Protein AF-A0A930YTE6-F1 (afdb_monomer)

Structure (mmCIF, N/CA/C/O backbone):
data_AF-A0A930YTE6-F1
#
_entry.id   AF-A0A930YTE6-F1
#
loop_
_atom_site.group_PDB
_atom_site.id
_atom_site.type_symbol
_atom_site.label_atom_id
_atom_site.label_alt_id
_atom_site.label_comp_id
_atom_site.label_asym_id
_atom_site.label_entity_id
_atom_site.label_seq_id
_atom_site.p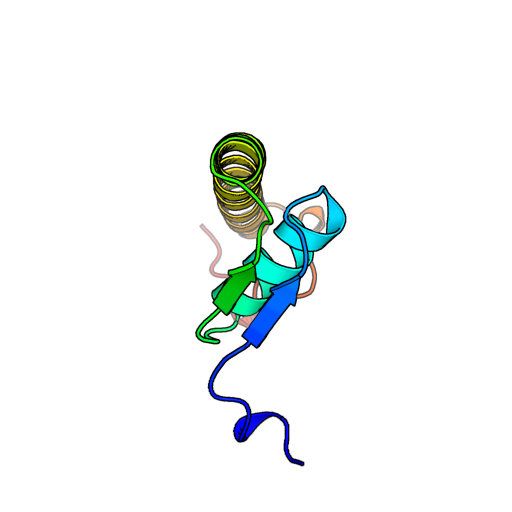dbx_PDB_ins_code
_atom_site.Cartn_x
_atom_site.Cartn_y
_atom_site.Cartn_z
_atom_site.occupancy
_atom_site.B_iso_or_equiv
_atom_site.auth_seq_id
_atom_site.auth_comp_id
_atom_site.auth_asym_i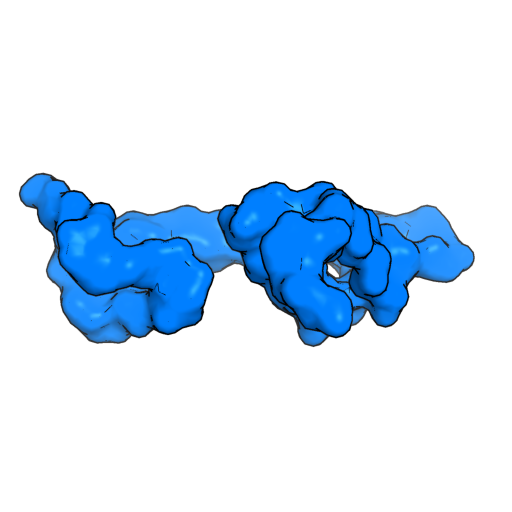d
_atom_site.auth_atom_id
_atom_site.pdbx_PDB_model_num
ATOM 1 N N . MET A 1 1 ? -19.660 -4.109 -17.088 1.00 70.56 1 MET A N 1
ATOM 2 C CA . MET A 1 1 ? -18.662 -4.992 -16.453 1.00 70.56 1 MET A CA 1
ATOM 3 C C . MET A 1 1 ? -18.891 -4.882 -14.969 1.00 70.56 1 MET A C 1
ATOM 5 O O . MET A 1 1 ? -18.955 -3.756 -14.488 1.00 70.56 1 MET A O 1
ATOM 9 N N . ASP A 1 2 ? -19.104 -5.997 -14.284 1.00 88.12 2 ASP A N 1
ATOM 10 C CA . ASP A 1 2 ? -19.254 -5.959 -12.833 1.00 88.12 2 ASP A C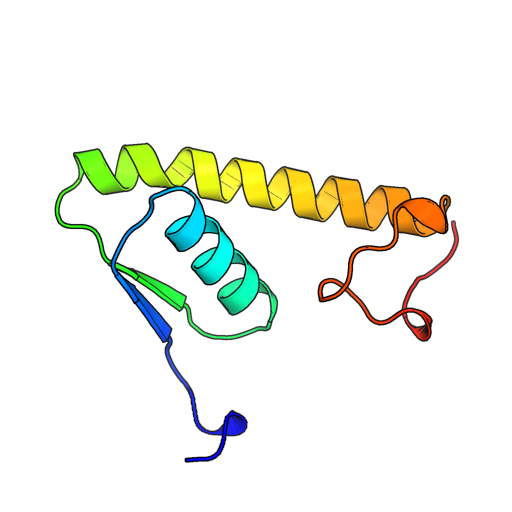A 1
ATOM 11 C C . ASP A 1 2 ? -17.872 -5.897 -12.168 1.00 88.12 2 ASP A C 1
ATOM 13 O O . ASP A 1 2 ? -16.923 -6.519 -12.654 1.00 88.12 2 ASP A O 1
ATOM 17 N N . ILE A 1 3 ? -17.738 -5.133 -11.081 1.00 83.56 3 ILE A N 1
ATOM 18 C CA . ILE A 1 3 ? -16.449 -4.965 -10.397 1.00 83.56 3 ILE A CA 1
ATOM 19 C C . ILE A 1 3 ? -15.912 -6.303 -9.864 1.00 83.56 3 ILE A C 1
ATOM 21 O O . ILE A 1 3 ? -14.705 -6.529 -9.901 1.00 83.56 3 ILE A O 1
ATOM 25 N N . SER A 1 4 ? -16.796 -7.238 -9.493 1.00 82.38 4 SER A N 1
ATOM 26 C CA . SER A 1 4 ? -16.428 -8.598 -9.068 1.00 82.38 4 SER A CA 1
ATOM 27 C C . SER A 1 4 ? -15.774 -9.432 -10.172 1.00 82.38 4 SER A C 1
ATOM 29 O O . SER A 1 4 ? -15.143 -10.450 -9.892 1.00 82.38 4 SER A O 1
ATOM 31 N N . GLN A 1 5 ? -15.885 -9.015 -11.437 1.00 91.12 5 GLN A N 1
ATOM 32 C CA . GLN A 1 5 ? -15.269 -9.711 -12.567 1.00 91.12 5 GLN A CA 1
ATOM 33 C C . GLN A 1 5 ? -13.828 -9.255 -12.831 1.00 91.12 5 GLN A C 1
ATOM 35 O O . GLN A 1 5 ? -13.141 -9.856 -13.664 1.00 91.12 5 GLN A O 1
ATOM 40 N N . VAL A 1 6 ? -13.347 -8.207 -12.153 1.00 93.25 6 VAL A N 1
ATOM 41 C CA . VAL A 1 6 ? -11.963 -7.739 -12.282 1.00 93.25 6 VAL A CA 1
ATOM 42 C C . VAL A 1 6 ? -11.0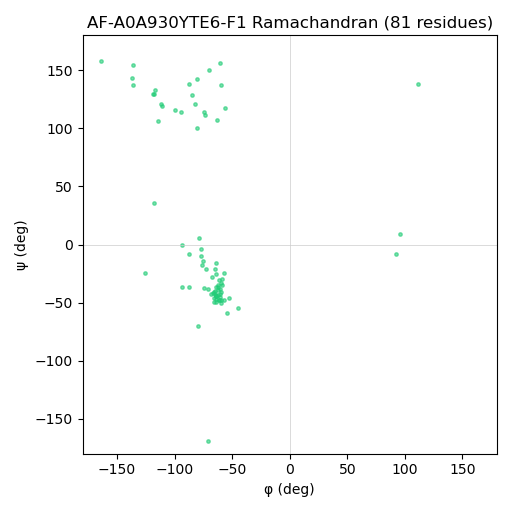32 -8.718 -11.572 1.00 93.25 6 VAL A C 1
ATOM 44 O O . VAL A 1 6 ? -11.030 -8.822 -10.352 1.00 93.25 6 VAL A O 1
ATOM 47 N N . LYS A 1 7 ? -10.212 -9.432 -12.352 1.00 89.44 7 LYS A N 1
ATOM 48 C CA . LYS A 1 7 ? -9.250 -10.417 -11.824 1.00 89.44 7 LYS A CA 1
ATOM 49 C C . LYS A 1 7 ? -7.858 -9.841 -11.581 1.00 89.44 7 LYS A C 1
ATOM 51 O O . LYS A 1 7 ? -7.192 -10.252 -10.641 1.00 89.44 7 LYS A O 1
ATOM 56 N N . LYS A 1 8 ? -7.413 -8.922 -12.445 1.00 95.94 8 LYS A N 1
ATOM 57 C CA . LYS A 1 8 ? -6.076 -8.320 -12.401 1.00 95.94 8 LYS A CA 1
ATOM 58 C C . LYS A 1 8 ? -6.161 -6.821 -12.623 1.00 95.94 8 LYS A C 1
ATOM 60 O O . LYS A 1 8 ? -6.867 -6.379 -13.530 1.00 95.94 8 LYS A O 1
ATOM 65 N N . VAL A 1 9 ? -5.404 -6.062 -11.841 1.00 97.56 9 VAL A N 1
ATOM 66 C CA . VAL A 1 9 ? -5.285 -4.610 -11.973 1.00 97.56 9 VAL A CA 1
ATOM 67 C C . VAL A 1 9 ? -3.837 -4.250 -12.267 1.00 97.56 9 VAL A C 1
ATOM 69 O O . VAL A 1 9 ? -2.919 -4.669 -11.566 1.00 97.56 9 VAL A O 1
ATOM 72 N N . VAL A 1 10 ? -3.626 -3.449 -13.309 1.00 98.06 10 VAL A N 1
ATOM 73 C CA . VAL A 1 10 ? -2.313 -2.885 -13.624 1.00 98.06 10 VAL A CA 1
ATOM 74 C C . VAL A 1 10 ? -2.361 -1.385 -13.387 1.00 98.06 10 VAL A C 1
ATOM 76 O O . VAL A 1 10 ? -3.152 -0.680 -14.010 1.00 98.06 10 VAL A O 1
ATOM 79 N N . VAL A 1 11 ? -1.496 -0.894 -12.504 1.00 98.19 11 VAL A N 1
ATOM 80 C CA . VAL A 1 11 ? -1.316 0.537 -12.256 1.00 98.19 11 VAL A CA 1
ATOM 81 C C . VAL A 1 11 ? -0.081 1.008 -13.014 1.00 98.19 11 VAL A C 1
ATOM 83 O O . VAL A 1 11 ? 1.037 0.574 -12.738 1.00 98.19 11 VAL A O 1
ATOM 86 N N . ALA A 1 12 ? -0.275 1.891 -13.993 1.00 97.44 12 ALA A N 1
ATOM 87 C CA . ALA A 1 12 ? 0.817 2.462 -14.771 1.00 97.44 12 ALA A CA 1
ATOM 88 C C . ALA A 1 12 ? 1.482 3.610 -13.993 1.00 97.44 12 ALA A C 1
ATOM 90 O O . ALA A 1 12 ? 0.985 4.735 -13.975 1.00 97.44 12 ALA A O 1
ATOM 91 N N . GLY A 1 13 ? 2.623 3.323 -13.363 1.00 96.94 13 GLY A N 1
ATOM 92 C CA . GLY A 1 13 ? 3.397 4.291 -12.587 1.00 96.94 13 GLY A CA 1
ATOM 93 C C . GLY A 1 13 ? 3.409 4.021 -11.078 1.00 96.94 13 GLY A C 1
ATOM 94 O O . GLY A 1 13 ? 2.394 3.731 -10.462 1.00 96.94 13 GLY A O 1
ATOM 95 N N . GLY A 1 14 ? 4.588 4.189 -10.473 1.00 96.38 14 GLY A N 1
ATOM 96 C CA . GLY A 1 14 ? 4.870 4.017 -9.036 1.00 96.38 14 GLY A CA 1
ATOM 97 C C . GLY A 1 14 ? 5.349 5.316 -8.375 1.00 96.38 14 GLY A C 1
ATOM 98 O O . GLY A 1 14 ? 6.271 5.326 -7.552 1.00 96.38 14 GLY A O 1
ATOM 99 N N . GLY A 1 15 ? 4.799 6.448 -8.828 1.00 95.75 15 GLY A N 1
ATOM 100 C CA . GLY A 1 15 ? 4.896 7.730 -8.124 1.00 95.75 15 GLY A CA 1
ATOM 101 C C . GLY A 1 15 ? 4.050 7.721 -6.847 1.00 95.75 15 GLY A C 1
ATOM 102 O O . GLY A 1 15 ? 3.551 6.676 -6.450 1.00 95.75 15 GLY A O 1
ATOM 103 N N . VAL A 1 16 ? 3.855 8.878 -6.213 1.00 95.81 16 VAL A N 1
ATOM 104 C CA . VAL A 1 16 ? 3.091 8.975 -4.951 1.00 95.81 16 VAL A CA 1
ATOM 105 C C . VAL A 1 16 ? 1.687 8.368 -5.090 1.00 95.81 16 VAL A C 1
ATOM 107 O O . VAL A 1 16 ? 1.378 7.382 -4.426 1.00 95.81 16 VAL A O 1
ATOM 110 N N . LEU A 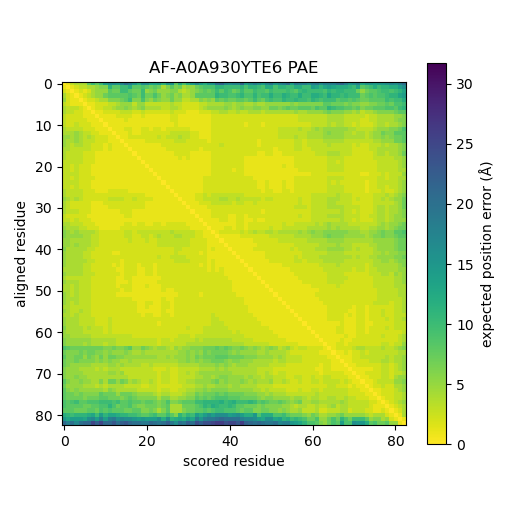1 17 ? 0.880 8.885 -6.024 1.00 97.00 17 LEU A N 1
ATOM 111 C CA . LEU A 1 17 ? -0.493 8.409 -6.235 1.00 97.00 17 LEU A CA 1
ATOM 112 C C . LEU A 1 17 ? -0.545 6.974 -6.768 1.00 97.00 17 LEU A C 1
ATOM 114 O O . LEU A 1 17 ? -1.354 6.175 -6.313 1.00 97.00 17 LEU A O 1
ATOM 118 N N . GLY A 1 18 ? 0.335 6.629 -7.713 1.00 98.00 18 GLY A N 1
ATOM 119 C CA . GLY A 1 18 ? 0.366 5.287 -8.299 1.00 98.00 18 GLY A CA 1
ATOM 120 C C . GLY A 1 18 ? 0.635 4.201 -7.256 1.00 98.00 18 GLY A C 1
ATOM 121 O O . GLY A 1 18 ? -0.057 3.187 -7.227 1.00 98.00 18 GLY A O 1
ATOM 122 N N . SER A 1 19 ? 1.570 4.446 -6.333 1.00 98.12 19 SER A N 1
ATOM 123 C CA . SER A 1 19 ? 1.833 3.538 -5.214 1.00 98.12 19 SER A CA 1
ATOM 124 C C . SER A 1 19 ? 0.651 3.443 -4.247 1.00 98.12 19 SER A C 1
ATOM 126 O O . SER A 1 19 ? 0.319 2.339 -3.835 1.00 98.12 19 SER A O 1
ATOM 128 N N . GLN A 1 20 ? -0.017 4.556 -3.926 1.00 97.88 20 GLN A N 1
ATOM 129 C CA . GLN A 1 20 ? -1.198 4.562 -3.050 1.00 97.88 20 GLN A CA 1
ATOM 130 C C . GLN A 1 20 ? -2.374 3.784 -3.652 1.00 97.88 20 GLN A C 1
ATOM 132 O O . GLN A 1 20 ? -2.966 2.944 -2.978 1.00 97.88 20 GLN A O 1
ATOM 137 N N . ILE A 1 21 ? -2.676 4.020 -4.933 1.00 98.06 21 ILE A N 1
ATOM 138 C CA . ILE A 1 21 ? -3.738 3.313 -5.662 1.00 98.06 21 ILE A CA 1
ATOM 139 C C . ILE A 1 21 ? -3.421 1.821 -5.723 1.00 98.06 21 ILE A C 1
ATOM 141 O O . ILE A 1 21 ? -4.281 1.000 -5.411 1.00 98.06 21 ILE A O 1
ATOM 145 N N . ALA A 1 22 ? -2.189 1.462 -6.093 1.00 98.19 22 ALA A N 1
ATOM 146 C CA . ALA A 1 22 ? -1.781 0.067 -6.184 1.00 98.19 22 ALA A CA 1
ATOM 147 C C . ALA A 1 22 ? -1.856 -0.642 -4.828 1.00 98.19 22 ALA A C 1
ATOM 149 O O . ALA A 1 22 ? -2.372 -1.754 -4.753 1.00 98.19 22 ALA A O 1
ATOM 150 N N . PHE A 1 23 ? -1.393 0.012 -3.760 1.00 98.12 23 PHE A N 1
ATOM 151 C CA . PHE A 1 23 ? -1.417 -0.560 -2.420 1.00 98.12 23 PHE A CA 1
ATOM 152 C C . PHE A 1 23 ? -2.847 -0.790 -1.933 1.00 98.12 23 PHE A C 1
ATOM 154 O O . PHE A 1 23 ? -3.170 -1.903 -1.533 1.00 98.12 23 PHE A O 1
ATOM 161 N N . GLN A 1 24 ? -3.725 0.212 -2.044 1.00 97.44 24 GLN A N 1
ATOM 162 C CA . GLN A 1 24 ? -5.126 0.061 -1.642 1.00 97.44 24 GLN A CA 1
ATOM 163 C C . GLN A 1 24 ? -5.836 -1.009 -2.479 1.00 97.44 24 GLN A C 1
ATOM 165 O O . GLN A 1 24 ? -6.613 -1.800 -1.952 1.00 97.44 24 GLN A O 1
ATOM 170 N N . THR A 1 25 ? -5.551 -1.082 -3.780 1.00 96.56 25 THR A N 1
ATOM 171 C CA . THR A 1 25 ? -6.142 -2.101 -4.660 1.00 96.56 25 THR A CA 1
ATOM 172 C C . THR A 1 25 ? -5.708 -3.511 -4.251 1.00 96.56 25 THR A C 1
ATOM 174 O O . THR A 1 25 ? -6.550 -4.401 -4.132 1.00 96.56 25 THR A O 1
ATOM 177 N N . ALA A 1 26 ? -4.420 -3.704 -3.950 1.00 96.56 26 ALA A N 1
ATOM 178 C CA . ALA A 1 26 ? -3.899 -4.971 -3.443 1.00 96.56 26 ALA A CA 1
ATOM 179 C C . ALA A 1 26 ? -4.471 -5.318 -2.059 1.00 96.56 26 ALA A C 1
ATOM 181 O O . ALA A 1 26 ? -4.879 -6.454 -1.828 1.00 96.56 26 ALA A O 1
ATOM 182 N N . TYR A 1 27 ? -4.565 -4.333 -1.163 1.00 96.00 27 TYR A N 1
ATOM 183 C CA . TYR A 1 27 ? -5.140 -4.485 0.174 1.00 96.00 27 TYR A CA 1
ATOM 184 C C . TYR A 1 27 ? -6.604 -4.952 0.132 1.00 96.00 27 TYR A C 1
ATOM 186 O O . TYR A 1 27 ? -7.019 -5.768 0.948 1.00 96.00 27 TYR A O 1
ATOM 194 N N . ARG A 1 28 ? -7.380 -4.512 -0.869 1.00 92.06 28 ARG A N 1
ATOM 195 C CA . ARG A 1 28 ? -8.763 -4.971 -1.096 1.00 92.06 28 ARG A CA 1
ATOM 196 C C . ARG A 1 28 ? -8.877 -6.344 -1.775 1.00 92.06 28 ARG A C 1
ATOM 198 O O . ARG A 1 28 ? -9.994 -6.761 -2.071 1.00 92.06 28 ARG A O 1
ATOM 205 N N . GLY A 1 29 ? -7.765 -7.045 -2.003 1.00 92.25 29 GLY A N 1
ATOM 206 C CA . GLY A 1 29 ? -7.745 -8.437 -2.463 1.00 92.25 29 GLY A CA 1
ATOM 207 C C . GLY A 1 29 ? -7.594 -8.640 -3.973 1.00 92.25 29 GLY A C 1
ATOM 208 O O . GLY A 1 29 ? -7.726 -9.769 -4.441 1.00 92.25 29 GLY A O 1
ATOM 209 N N . TYR A 1 30 ? -7.306 -7.593 -4.751 1.00 94.81 30 TYR A N 1
ATOM 210 C CA . TYR A 1 30 ? -7.086 -7.728 -6.195 1.00 94.81 30 TYR A CA 1
ATOM 211 C C . TYR A 1 30 ? -5.623 -8.052 -6.521 1.00 94.81 30 TYR A C 1
ATOM 213 O O . TYR A 1 30 ? -4.702 -7.417 -5.998 1.00 94.81 30 TYR A O 1
ATOM 221 N N . GLU A 1 31 ? -5.393 -8.968 -7.470 1.00 96.44 31 GLU A N 1
ATOM 222 C CA . GLU A 1 31 ? -4.056 -9.206 -8.028 1.00 96.44 31 GLU A CA 1
ATOM 223 C C . GLU A 1 31 ? -3.576 -7.931 -8.739 1.00 96.44 31 GLU A C 1
ATOM 225 O O . GLU A 1 31 ? -4.077 -7.567 -9.806 1.00 96.44 31 GLU A O 1
ATOM 230 N N . THR A 1 32 ? -2.620 -7.227 -8.128 1.00 98.00 32 THR A N 1
ATOM 231 C CA . THR A 1 32 ? -2.215 -5.885 -8.559 1.00 98.00 32 THR A CA 1
ATOM 232 C C . THR A 1 32 ? -0.759 -5.861 -9.000 1.00 98.00 32 THR A C 1
ATOM 234 O O . THR A 1 32 ? 0.131 -6.295 -8.275 1.00 98.00 32 THR A O 1
ATOM 237 N N . THR A 1 33 ? -0.502 -5.314 -10.187 1.00 98.19 33 THR A N 1
ATOM 238 C CA . THR A 1 33 ? 0.844 -5.099 -10.734 1.00 98.19 33 THR A CA 1
ATOM 239 C C . THR A 1 33 ? 1.095 -3.611 -10.937 1.00 98.19 33 THR A C 1
ATOM 241 O O . THR A 1 33 ? 0.278 -2.915 -11.538 1.00 98.19 33 THR A O 1
ATOM 244 N N . ILE A 1 34 ? 2.250 -3.116 -10.492 1.00 98.25 34 ILE A N 1
ATOM 245 C CA . ILE A 1 34 ? 2.701 -1.756 -10.804 1.00 98.25 34 ILE A CA 1
ATOM 246 C C . ILE A 1 34 ? 3.614 -1.833 -12.022 1.00 98.25 34 ILE A C 1
ATOM 248 O O . ILE A 1 34 ? 4.704 -2.400 -11.952 1.00 98.25 34 ILE A O 1
ATOM 252 N N . TRP A 1 35 ? 3.182 -1.258 -13.140 1.00 98.00 35 TRP A N 1
ATOM 253 C CA . TRP A 1 35 ? 4.001 -1.189 -14.342 1.00 98.00 35 TRP A CA 1
ATOM 254 C C . TRP A 1 35 ? 4.926 0.026 -14.293 1.00 98.00 35 TRP A C 1
ATOM 256 O O . TRP A 1 35 ? 4.489 1.158 -14.059 1.00 98.00 35 TRP A O 1
ATOM 266 N N . LEU A 1 36 ? 6.217 -0.212 -14.523 1.00 97.62 36 LEU A N 1
ATOM 267 C CA . LEU A 1 36 ? 7.278 0.787 -14.466 1.00 97.62 36 LEU A CA 1
ATOM 268 C C . LEU A 1 36 ? 8.229 0.607 -15.649 1.00 97.62 36 LEU A C 1
ATOM 270 O O . LEU A 1 36 ? 8.528 -0.507 -16.060 1.00 97.62 36 LEU A O 1
ATOM 274 N N . ARG A 1 37 ? 8.731 1.724 -16.184 1.00 96.25 37 ARG A N 1
ATOM 275 C CA . ARG A 1 37 ? 9.512 1.738 -17.433 1.00 96.25 37 ARG A CA 1
ATOM 276 C C . ARG A 1 37 ? 10.966 1.257 -17.312 1.00 96.25 37 ARG A C 1
ATOM 278 O O . ARG A 1 37 ? 11.644 1.182 -18.330 1.00 96.25 37 ARG A O 1
ATOM 285 N N . SER A 1 38 ? 11.485 1.062 -16.098 1.00 97.38 38 SER A N 1
ATOM 286 C CA . SER A 1 38 ? 12.887 0.684 -15.860 1.00 97.38 38 SER A CA 1
ATOM 287 C C . SER A 1 38 ? 13.121 0.153 -14.445 1.00 97.38 38 SER A C 1
ATOM 289 O O . SER A 1 38 ? 12.405 0.546 -13.523 1.00 97.38 38 SER A O 1
ATOM 291 N N . GLU A 1 39 ? 14.191 -0.626 -14.255 1.00 97.19 39 GLU A N 1
ATOM 292 C CA . GLU A 1 39 ? 14.655 -1.108 -12.939 1.00 97.19 39 GLU A CA 1
ATOM 293 C C . GLU A 1 39 ? 14.842 0.029 -11.931 1.00 97.19 39 GLU A C 1
ATOM 295 O O . GLU A 1 39 ? 14.310 -0.000 -10.827 1.00 97.19 39 GLU A O 1
ATOM 300 N N . ALA A 1 40 ? 15.484 1.127 -12.342 1.00 97.50 40 ALA A N 1
ATOM 301 C CA . ALA A 1 40 ? 15.638 2.297 -11.479 1.00 97.50 40 ALA A CA 1
ATOM 302 C C . ALA A 1 40 ? 14.286 2.884 -11.023 1.00 97.50 40 ALA A C 1
ATOM 304 O O . ALA A 1 40 ? 14.193 3.495 -9.960 1.00 97.50 40 ALA A O 1
ATOM 305 N N . SER A 1 41 ? 13.229 2.742 -11.830 1.00 95.94 41 SER A N 1
ATOM 306 C CA . SER A 1 41 ? 11.883 3.165 -11.437 1.00 95.94 41 SER A CA 1
ATOM 307 C C . SER A 1 41 ? 11.268 2.206 -10.417 1.00 95.94 41 SER A C 1
ATOM 309 O O . SER A 1 41 ? 10.611 2.687 -9.494 1.00 95.94 41 SER A O 1
ATOM 311 N N . ILE A 1 42 ? 11.508 0.895 -10.556 1.00 96.56 42 ILE A N 1
ATOM 312 C CA . ILE A 1 42 ? 11.102 -0.145 -9.594 1.00 96.56 42 ILE A CA 1
ATOM 313 C C . ILE A 1 42 ? 11.734 0.132 -8.231 1.00 96.56 42 ILE A C 1
ATOM 315 O O . ILE A 1 42 ? 11.014 0.262 -7.240 1.00 96.56 42 ILE A O 1
ATOM 319 N N . GLU A 1 43 ? 13.045 0.360 -8.195 1.00 97.62 43 GLU A N 1
ATOM 320 C CA . GLU A 1 43 ? 13.770 0.632 -6.950 1.00 97.62 43 GLU A CA 1
ATOM 321 C C . GLU A 1 43 ? 13.288 1.909 -6.252 1.00 97.62 43 GLU A C 1
ATOM 323 O O . GLU A 1 43 ? 13.158 1.944 -5.033 1.00 97.62 43 GLU A O 1
ATOM 328 N N . ARG A 1 44 ? 12.894 2.947 -7.004 1.00 96.50 44 ARG A N 1
ATOM 329 C CA . ARG A 1 44 ? 12.268 4.149 -6.419 1.00 96.50 44 ARG A CA 1
ATOM 330 C C . ARG A 1 44 ? 10.831 3.931 -5.942 1.00 96.50 44 ARG A C 1
ATOM 332 O O . ARG A 1 44 ? 10.319 4.756 -5.182 1.00 96.50 44 ARG A O 1
ATOM 339 N N . ALA A 1 45 ? 10.127 2.914 -6.432 1.00 97.31 45 ALA A N 1
ATOM 340 C CA . ALA A 1 45 ? 8.745 2.625 -6.049 1.00 97.31 45 ALA A CA 1
ATOM 341 C C . ALA A 1 45 ? 8.665 1.730 -4.805 1.00 97.31 45 ALA A C 1
ATOM 343 O O . ALA A 1 45 ? 7.809 1.973 -3.956 1.00 97.31 45 ALA A O 1
ATOM 344 N N . ARG A 1 46 ? 9.585 0.767 -4.654 1.00 96.94 46 ARG A N 1
ATOM 345 C CA . ARG A 1 46 ? 9.682 -0.137 -3.492 1.00 96.94 46 ARG A CA 1
ATOM 346 C C . ARG A 1 46 ? 9.549 0.551 -2.126 1.00 96.94 46 ARG A C 1
ATOM 348 O O . ARG A 1 46 ? 8.646 0.160 -1.388 1.00 96.94 46 ARG A O 1
ATOM 355 N N . PRO A 1 47 ? 10.340 1.588 -1.782 1.00 97.75 47 PRO A N 1
ATOM 356 C CA . PRO A 1 47 ? 10.246 2.214 -0.463 1.00 97.75 47 PRO A CA 1
ATOM 357 C C . PRO A 1 47 ? 8.888 2.877 -0.217 1.00 97.75 47 PRO A C 1
ATOM 359 O O . PRO A 1 47 ? 8.462 2.983 0.925 1.00 97.75 47 PRO A O 1
ATOM 362 N N . LYS A 1 48 ? 8.164 3.285 -1.271 1.00 97.56 48 LYS A N 1
ATOM 363 C CA . LYS A 1 48 ? 6.810 3.835 -1.115 1.00 97.56 48 LYS A CA 1
ATOM 364 C C . LYS A 1 48 ? 5.807 2.754 -0.726 1.00 97.56 48 LYS A C 1
ATOM 366 O O . LYS A 1 48 ? 4.911 3.025 0.059 1.00 97.56 48 LYS A O 1
ATOM 371 N N . ILE A 1 49 ? 5.949 1.551 -1.283 1.00 98.00 49 ILE A N 1
ATOM 372 C CA . ILE A 1 49 ? 5.094 0.407 -0.946 1.00 98.00 49 ILE A CA 1
ATOM 373 C C . ILE A 1 49 ? 5.357 -0.050 0.489 1.00 98.00 49 ILE A C 1
ATOM 375 O O . ILE A 1 49 ? 4.397 -0.265 1.223 1.00 98.00 49 ILE A O 1
ATOM 379 N N . GLU A 1 50 ? 6.622 -0.115 0.914 1.00 98.06 50 GLU A N 1
ATOM 380 C CA . GLU A 1 50 ? 6.946 -0.449 2.309 1.00 98.06 50 GLU A CA 1
ATOM 381 C C . GLU A 1 50 ? 6.429 0.619 3.277 1.00 98.06 50 GLU A C 1
ATOM 383 O O . GLU A 1 50 ? 5.765 0.300 4.256 1.00 98.06 50 GLU A O 1
ATOM 388 N N . HIS A 1 51 ? 6.622 1.898 2.952 1.00 98.31 51 HIS A N 1
ATOM 389 C CA . HIS A 1 51 ? 6.087 2.979 3.773 1.00 98.31 51 HIS A CA 1
ATOM 390 C C . HIS A 1 51 ? 4.555 2.924 3.889 1.00 98.31 51 HIS A C 1
ATOM 392 O O . HIS A 1 51 ? 4.008 3.114 4.970 1.00 98.31 51 HIS A O 1
ATOM 398 N N . LEU A 1 52 ? 3.837 2.627 2.798 1.00 98.12 52 LEU A N 1
ATOM 399 C CA . LEU A 1 52 ? 2.379 2.472 2.844 1.00 98.12 52 LEU A CA 1
ATOM 400 C C . LEU A 1 52 ? 1.954 1.287 3.714 1.00 98.12 52 LEU A C 1
ATOM 402 O O . LEU A 1 52 ? 0.968 1.400 4.438 1.00 98.12 52 LEU A O 1
ATOM 406 N N . ARG A 1 53 ? 2.715 0.188 3.705 1.00 97.94 53 ARG A N 1
ATOM 407 C CA . ARG A 1 53 ? 2.495 -0.939 4.617 1.00 97.94 53 ARG A CA 1
ATOM 408 C C . ARG A 1 53 ? 2.613 -0.507 6.076 1.00 97.94 53 ARG A C 1
ATOM 410 O O . ARG A 1 53 ? 1.722 -0.822 6.861 1.00 97.94 53 ARG A O 1
ATOM 417 N N . GLU A 1 54 ? 3.660 0.231 6.432 1.00 98.44 54 GLU A N 1
ATOM 418 C CA . GLU A 1 54 ? 3.832 0.772 7.787 1.00 98.44 54 GLU A CA 1
ATOM 419 C C . GLU A 1 54 ? 2.690 1.717 8.173 1.00 98.44 54 GLU A C 1
ATOM 421 O O . GLU A 1 54 ? 2.125 1.584 9.255 1.00 98.44 54 GLU A O 1
ATOM 426 N N . VAL A 1 55 ? 2.302 2.632 7.277 1.00 97.38 55 VAL A N 1
ATOM 427 C CA . VAL A 1 55 ? 1.171 3.545 7.500 1.00 97.38 55 VAL A CA 1
ATOM 428 C C . VAL A 1 55 ? -0.107 2.758 7.786 1.00 97.38 55 VAL A C 1
ATOM 430 O O . VAL A 1 55 ? -0.778 3.055 8.766 1.00 97.38 55 VAL A O 1
ATOM 433 N N . TYR A 1 56 ? -0.422 1.731 6.991 1.00 97.38 56 TYR A N 1
ATOM 434 C CA . TYR A 1 56 ? -1.642 0.939 7.177 1.00 97.38 56 TYR A CA 1
ATOM 435 C C . TYR A 1 56 ? -1.628 0.194 8.510 1.00 97.38 56 TYR A C 1
ATOM 437 O O . TYR A 1 56 ? -2.627 0.218 9.221 1.00 97.38 56 TYR A O 1
ATOM 445 N N . LEU A 1 57 ? -0.503 -0.431 8.870 1.00 96.81 57 LEU A N 1
ATOM 446 C CA . LEU A 1 57 ? -0.363 -1.120 10.154 1.00 96.81 57 LEU A CA 1
ATOM 447 C C . LEU A 1 57 ? -0.531 -0.154 11.330 1.00 96.81 57 LEU A C 1
ATOM 449 O O . LEU A 1 57 ? -1.312 -0.431 12.235 1.00 96.81 57 LEU A O 1
ATOM 453 N N . ASN A 1 58 ? 0.136 0.999 11.288 1.00 97.19 58 ASN A N 1
ATOM 454 C CA . ASN A 1 58 ? 0.053 2.001 12.349 1.00 97.19 58 ASN A CA 1
ATOM 455 C C . ASN A 1 58 ? -1.356 2.588 12.476 1.00 97.19 58 ASN A C 1
ATOM 457 O O . ASN A 1 58 ? -1.832 2.807 13.587 1.00 97.19 58 ASN A O 1
ATOM 461 N N . THR A 1 59 ? -2.038 2.836 11.354 1.00 96.44 59 THR A N 1
ATOM 462 C CA . THR A 1 59 ? -3.424 3.313 11.367 1.00 96.44 59 THR A CA 1
ATOM 463 C C . THR A 1 59 ? -4.361 2.257 11.943 1.00 96.44 59 THR A C 1
ATOM 465 O O . THR A 1 59 ? -5.155 2.586 12.817 1.00 96.44 59 THR A O 1
ATOM 468 N N . LEU 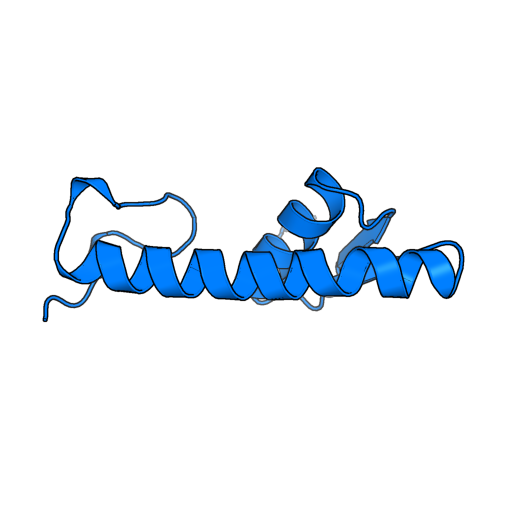A 1 60 ? -4.246 0.995 11.518 1.00 94.69 60 LEU A N 1
ATOM 469 C CA . LEU A 1 60 ? -5.060 -0.099 12.058 1.00 94.69 60 LEU A CA 1
ATOM 470 C C . LEU A 1 60 ? -4.838 -0.294 13.562 1.00 94.69 60 LEU A C 1
ATOM 472 O O . LEU A 1 60 ? -5.799 -0.538 14.283 1.00 94.69 60 LEU A O 1
ATOM 476 N N . GLU A 1 61 ? -3.601 -0.152 14.040 1.00 94.81 61 GLU A N 1
ATOM 477 C CA . GLU A 1 61 ? -3.295 -0.232 15.469 1.00 94.81 61 GLU A CA 1
ATOM 478 C C . GLU A 1 61 ? -3.927 0.927 16.246 1.00 94.81 61 GLU A C 1
ATOM 480 O O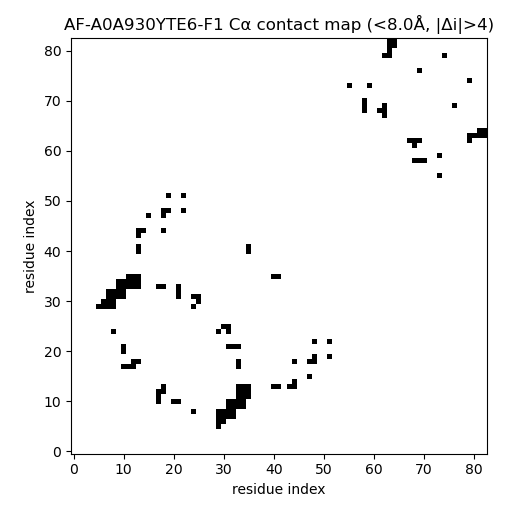 . GLU A 1 61 ? -4.641 0.706 17.220 1.00 94.81 61 GLU A O 1
ATOM 485 N N . ALA A 1 62 ? -3.745 2.163 15.773 1.00 95.38 62 ALA A N 1
ATOM 486 C CA . ALA A 1 62 ? -4.326 3.344 16.407 1.00 95.38 62 ALA A CA 1
ATOM 487 C C . ALA A 1 62 ? -5.863 3.286 16.458 1.00 95.38 62 ALA A C 1
ATOM 489 O O . ALA A 1 62 ? -6.470 3.747 17.421 1.00 95.38 62 ALA A O 1
ATOM 490 N N . MET A 1 63 ? -6.499 2.681 15.451 1.00 94.94 63 MET A N 1
ATOM 491 C CA . MET A 1 63 ? -7.954 2.523 15.387 1.00 94.94 63 MET A CA 1
ATOM 492 C C . MET A 1 63 ? -8.535 1.628 16.488 1.00 94.94 63 MET A C 1
ATOM 494 O O . MET A 1 63 ? -9.724 1.754 16.775 1.00 94.94 63 MET A O 1
ATOM 498 N N . LYS A 1 64 ? -7.740 0.754 17.120 1.00 92.75 64 LYS A N 1
ATOM 499 C CA . LYS A 1 64 ? -8.220 -0.100 18.221 1.00 92.75 64 LYS A CA 1
ATOM 500 C C . LYS A 1 64 ? -8.570 0.692 19.481 1.00 92.75 64 LYS A C 1
ATOM 502 O O . LYS A 1 64 ? -9.420 0.258 20.253 1.00 92.75 64 LYS A O 1
ATOM 507 N N . SER A 1 65 ? -7.916 1.836 19.692 1.00 93.38 65 SER A N 1
ATOM 508 C CA . SER A 1 65 ? -8.014 2.617 20.931 1.00 93.38 65 SER A CA 1
ATOM 509 C C . SER A 1 65 ? -8.418 4.083 20.726 1.00 93.38 65 SER A C 1
ATOM 511 O O . SER A 1 65 ? -9.012 4.670 21.632 1.00 93.38 65 SER A O 1
ATOM 513 N N . ASP A 1 66 ? -8.173 4.677 19.551 1.00 93.81 66 ASP A N 1
ATOM 514 C CA . ASP A 1 66 ? -8.569 6.052 19.221 1.00 93.81 66 ASP A CA 1
ATOM 515 C C . ASP A 1 66 ? -9.622 6.100 18.095 1.00 93.81 66 ASP A C 1
ATOM 517 O O . ASP A 1 66 ? -9.286 5.972 16.913 1.00 93.81 66 ASP A O 1
ATOM 521 N N . PRO A 1 67 ? -10.898 6.395 18.411 1.00 90.31 67 PRO A N 1
ATOM 522 C CA . PRO A 1 67 ? -11.941 6.583 17.404 1.00 90.31 67 PRO A CA 1
ATOM 523 C C . PRO A 1 67 ? -11.634 7.677 16.366 1.00 90.31 67 PRO A C 1
ATOM 525 O O . PRO A 1 67 ? -12.173 7.637 15.259 1.00 90.31 67 PRO A O 1
ATOM 528 N N . LYS A 1 68 ? -10.781 8.663 16.685 1.00 93.38 68 LYS A N 1
ATOM 529 C CA . LYS A 1 68 ? -10.375 9.719 15.738 1.00 93.38 68 LYS A CA 1
ATOM 530 C C . LYS A 1 68 ? -9.359 9.232 14.708 1.00 93.38 68 LYS A C 1
ATOM 532 O O . LYS A 1 68 ? -9.216 9.876 13.671 1.00 93.38 68 LYS A O 1
ATOM 537 N N . ALA A 1 69 ? -8.690 8.109 14.964 1.00 93.94 69 ALA A N 1
ATOM 538 C CA . ALA A 1 69 ? -7.759 7.489 14.028 1.00 93.94 69 ALA A CA 1
ATOM 539 C C . ALA A 1 69 ? -8.469 6.728 12.893 1.00 93.94 69 ALA A C 1
ATOM 541 O O . ALA A 1 69 ? -7.800 6.227 11.990 1.00 93.94 69 ALA A O 1
ATOM 542 N N . TYR A 1 70 ? -9.808 6.646 12.913 1.00 94.50 70 TYR A N 1
ATOM 543 C CA . TYR A 1 70 ? -10.587 5.934 11.904 1.00 94.50 70 TYR A CA 1
ATOM 544 C C . TYR A 1 70 ? -10.297 6.432 10.481 1.00 94.50 70 TYR A C 1
ATOM 546 O O . TYR A 1 70 ? -10.595 7.574 10.121 1.00 94.50 70 TYR A O 1
ATOM 554 N N . ALA A 1 71 ? -9.770 5.532 9.649 1.00 94.25 71 ALA A N 1
ATOM 555 C CA . ALA A 1 71 ? -9.496 5.781 8.242 1.00 94.25 71 ALA A CA 1
ATOM 556 C C . ALA A 1 71 ? -10.436 4.965 7.346 1.00 94.25 71 ALA A C 1
ATOM 558 O O . ALA A 1 71 ? -10.427 3.732 7.343 1.00 94.25 71 ALA A O 1
ATOM 559 N N . TYR A 1 72 ? -11.229 5.669 6.536 1.00 92.12 72 TYR A N 1
ATOM 560 C CA . TYR A 1 72 ? -12.138 5.040 5.581 1.00 92.12 72 TYR A CA 1
ATOM 561 C C . TYR A 1 72 ? -11.384 4.172 4.567 1.00 92.12 72 TYR A C 1
ATOM 563 O O . TYR A 1 72 ? -10.372 4.581 4.001 1.00 92.12 72 TYR A O 1
ATOM 571 N N . GLY A 1 73 ? -11.934 2.989 4.287 1.00 90.50 73 GLY A N 1
ATOM 572 C CA . GLY A 1 73 ? -11.425 2.080 3.258 1.00 90.50 73 GLY A CA 1
ATOM 573 C C . GLY A 1 73 ? -10.414 1.042 3.750 1.00 90.50 73 GLY A C 1
ATOM 574 O O . GLY A 1 73 ? -10.107 0.126 2.981 1.00 90.50 73 GLY A O 1
ATOM 575 N N . LEU A 1 74 ? -9.956 1.137 5.004 1.00 93.38 74 LEU A N 1
ATOM 576 C CA . LEU A 1 74 ? -9.156 0.089 5.639 1.00 93.38 74 LEU A CA 1
ATOM 577 C C . LEU A 1 74 ? -10.066 -1.043 6.139 1.00 93.38 74 LEU A C 1
ATOM 579 O O . LEU A 1 74 ? -10.148 -2.098 5.518 1.00 93.38 74 LEU A O 1
ATOM 583 N N . ILE A 1 75 ? -10.854 -0.788 7.177 1.00 92.69 75 ILE A N 1
ATOM 584 C CA . ILE A 1 75 ? -11.742 -1.772 7.809 1.00 92.69 75 ILE A CA 1
ATOM 585 C C . ILE A 1 75 ? -13.110 -1.141 8.098 1.00 92.69 75 ILE A C 1
ATOM 587 O O . ILE A 1 75 ? -13.202 0.086 8.206 1.00 92.69 75 ILE A O 1
ATOM 591 N N . ALA A 1 76 ? -14.175 -1.943 8.166 1.00 90.25 76 ALA A N 1
ATOM 592 C CA . ALA A 1 76 ? -15.489 -1.444 8.570 1.00 90.25 76 ALA A CA 1
ATOM 593 C C . ALA A 1 76 ? -15.496 -1.081 10.068 1.00 90.25 76 ALA A C 1
ATOM 595 O O . ALA A 1 76 ? -14.755 -1.666 10.853 1.00 90.25 76 ALA A O 1
ATOM 596 N N . GLN A 1 77 ? -16.308 -0.098 10.477 1.00 86.19 77 GLN A N 1
ATOM 597 C CA . GLN A 1 77 ? -16.325 0.382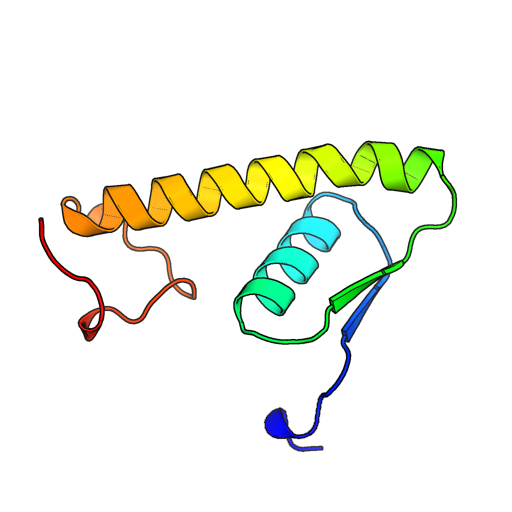 11.872 1.00 86.19 77 GLN A CA 1
ATOM 598 C C . GLN A 1 77 ? -16.749 -0.697 12.870 1.00 86.19 77 GLN A C 1
ATOM 600 O O . GLN A 1 77 ? -16.229 -0.749 13.979 1.00 86.19 77 GLN A O 1
ATOM 605 N N . ASP A 1 78 ? -17.685 -1.548 12.472 1.00 89.69 78 ASP A N 1
ATOM 606 C CA . ASP A 1 78 ? -18.209 -2.664 13.255 1.00 89.69 78 ASP A CA 1
ATOM 607 C C . ASP A 1 78 ? -17.246 -3.859 13.332 1.00 89.69 78 ASP A C 1
ATOM 609 O O . ASP A 1 78 ? -17.404 -4.716 14.197 1.00 89.69 78 ASP A O 1
ATOM 613 N N . GLU A 1 79 ? -16.222 -3.892 12.477 1.00 89.38 79 GLU A N 1
ATOM 614 C CA . GLU A 1 79 ? -15.172 -4.917 12.474 1.00 89.38 79 GLU A CA 1
ATOM 615 C C . GLU A 1 79 ? -13.937 -4.511 13.303 1.00 89.38 79 GLU A C 1
ATOM 617 O O . GLU A 1 79 ? -12.981 -5.281 13.410 1.00 89.38 79 GLU A O 1
ATOM 622 N N . ILE A 1 80 ? -13.928 -3.315 13.907 1.00 88.12 80 ILE A N 1
ATOM 623 C CA . ILE A 1 80 ? -12.830 -2.865 14.772 1.00 88.12 80 ILE A CA 1
ATOM 624 C C . ILE A 1 80 ? -12.918 -3.598 16.110 1.00 88.12 80 ILE A C 1
ATOM 626 O O . ILE A 1 80 ? -13.845 -3.391 16.892 1.00 88.12 80 ILE A O 1
ATOM 630 N N . THR A 1 81 ? -11.922 -4.433 16.396 1.00 82.81 81 THR A N 1
ATOM 631 C CA . THR A 1 81 ? -11.770 -5.087 17.699 1.00 82.81 81 THR A CA 1
ATOM 632 C C . THR A 1 81 ? -11.084 -4.138 18.687 1.00 82.81 81 THR A C 1
ATOM 634 O O . THR A 1 81 ? -9.945 -3.742 18.412 1.00 82.81 81 THR A O 1
ATOM 637 N N . PRO A 1 82 ? -11.722 -3.790 19.821 1.00 76.75 82 PRO A N 1
ATOM 638 C CA . PRO A 1 82 ? -11.054 -3.081 20.911 1.00 76.75 82 PRO A CA 1
ATOM 639 C C . PRO A 1 82 ? -9.879 -3.896 21.469 1.00 76.75 82 PRO A C 1
ATOM 641 O O . PRO A 1 82 ? -9.868 -5.123 21.331 1.00 76.75 82 PRO A O 1
ATOM 644 N N . GLU A 1 83 ? -8.913 -3.216 22.094 1.00 69.44 83 GLU A N 1
ATOM 645 C CA . GLU A 1 83 ? -7.873 -3.871 22.910 1.00 69.44 83 GLU A CA 1
ATOM 646 C C . GLU A 1 83 ? -8.446 -4.598 24.137 1.00 69.44 83 GLU A C 1
ATOM 648 O O . GLU A 1 83 ? -9.407 -4.080 24.757 1.00 69.44 83 GLU A O 1
#

Secondary structure (DSSP, 8-state):
--GGG--EEEEE--SHHHHHHHHHHHHTT-EEEEE-SSHHHHHHHHHHHHHHHHHHHHHHHHHTT-GGG--TTTS-GGG----

Foldseek 3Di:
DDPVPQAEEEQEALDLVSLVVQLLCVLVPHHYHYDDDDPVRVVVNVVSNVVVVVVLVVLLVCVQPDVVSDDPSNDDNVPRHHD

Solvent-accessible surface area (backbone atoms only — not comparable to full-atom values): 4995 Å² total; per-residue (Å²): 133,62,76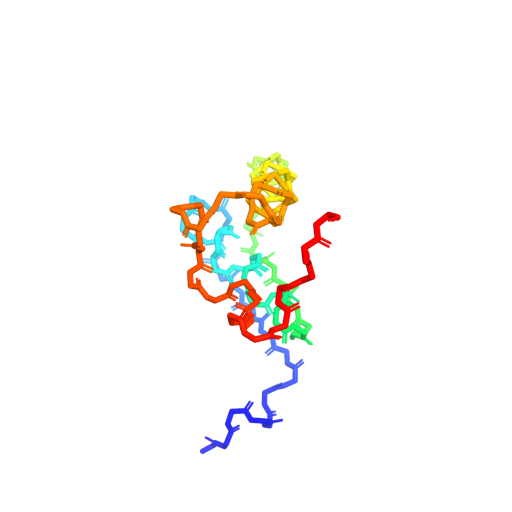,89,72,62,66,69,46,77,34,85,33,48,53,74,65,35,35,51,54,42,49,54,45,36,72,74,70,38,52,59,44,74,45,62,97,43,70,74,49,46,65,65,20,49,62,54,50,54,50,50,52,52,52,52,52,53,40,58,56,43,39,34,79,34,79,86,46,64,55,88,88,75,66,59,82,90,71,61,63,67,125

Organism: NCBI:txid1382

InterPro domains:
  IPR006176 3-hydroxyacyl-CoA dehydrogenase, NAD binding [PF02737] (8-65)
  IPR036291 NAD(P)-binding domain superfamily [SSF51735] (5-58)

pLDDT: mean 94.15, std 5.65, range [69.44, 98.44]

Mean predicted aligned error: 3.56 Å

Sequence (83 aa):
MDISQVKKVVVAGGGVLGSQIAFQTAYRGYETTIWLRSEASIERARPKIEHLREVYLNTLEAMKSDPKAYAYGLIAQDEITPE

Nearest PDB structures (foldseek):
  8opx-assembly1_B  TM=6.502E-01  e=4.113E-03  Mycobacterium tuberculosis H37Rv
  8oqs-assembly1_B  TM=6.503E-01  e=1.132E-02  Mycobacterium tuberculosis H37Rv
  8oqv-assembly1_B  TM=6.324E-01  e=1.132E-02  Mycobacterium tuberculosis H37Rv
  6iun-assembly2_A  TM=7.140E-01  e=3.566E-02  Cupriavidus necator H16
  4j0f-assembly1_B  TM=5.505E-01  e=1.586E-02  Caenorhabditis elegans

Radius of gyration: 14.88 Å; Cα contacts (8 Å, |Δi|>4): 78; chains: 1; bounding box: 35×20×40 Å